Protein AF-A0A2Z4IQM2-F1 (afdb_monomer_lite)

Foldseek 3Di:
DVLVVQLVVQLVVQLVVQLPVPDVVVLVVLCVVCVPPPDDPVPSDPVVVSSVVSSVVSNVVSVVVVVPPD

Structure (mmCIF, N/CA/C/O backbone):
data_AF-A0A2Z4IQM2-F1
#
_entry.id   AF-A0A2Z4IQM2-F1
#
loop_
_atom_site.group_PDB
_atom_site.id
_atom_site.type_symbol
_atom_site.label_atom_id
_atom_site.label_alt_id
_atom_site.label_comp_id
_atom_site.label_asym_id
_atom_site.label_entity_id
_atom_site.label_seq_id
_atom_site.pdbx_PDB_ins_code
_atom_site.Cartn_x
_atom_site.Cartn_y
_atom_site.Cartn_z
_atom_site.occupancy
_atom_site.B_iso_or_equiv
_atom_site.auth_seq_id
_atom_site.auth_comp_id
_atom_site.auth_asym_id
_atom_site.auth_atom_id
_atom_site.pdbx_PDB_model_num
ATOM 1 N N . MET A 1 1 ? 12.926 9.568 -14.929 1.00 59.41 1 MET A N 1
ATOM 2 C CA . MET A 1 1 ? 11.843 10.419 -14.379 1.00 59.41 1 MET A CA 1
ATOM 3 C C . MET A 1 1 ? 10.468 9.796 -14.597 1.00 59.41 1 MET A C 1
ATOM 5 O O . MET A 1 1 ? 9.637 9.909 -13.709 1.00 59.41 1 MET A O 1
ATOM 9 N N . GLU A 1 2 ? 10.247 9.086 -15.705 1.00 76.00 2 GLU A N 1
ATOM 10 C CA . GLU A 1 2 ? 8.950 8.477 -16.038 1.00 76.00 2 GLU A CA 1
ATOM 11 C C . GLU A 1 2 ? 8.524 7.384 -15.047 1.00 76.00 2 GLU A C 1
ATOM 13 O O . GLU A 1 2 ? 7.463 7.499 -14.448 1.00 76.00 2 GLU A O 1
ATOM 18 N N . THR A 1 3 ? 9.387 6.408 -14.745 1.00 79.56 3 THR A N 1
ATOM 19 C CA . THR A 1 3 ? 9.096 5.305 -13.803 1.00 79.56 3 THR A C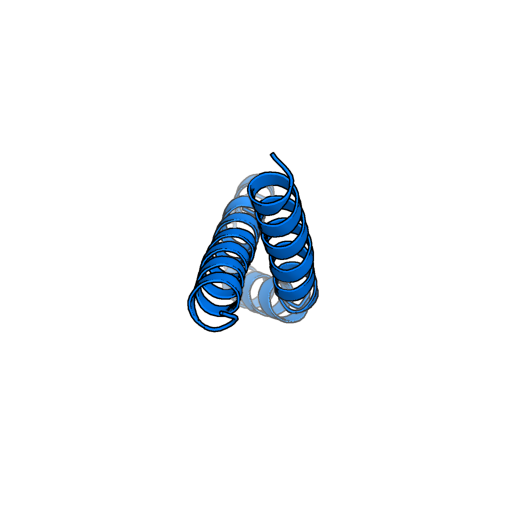A 1
ATOM 20 C C . THR A 1 3 ? 8.742 5.759 -12.388 1.00 79.56 3 THR A C 1
ATOM 22 O O . THR A 1 3 ? 7.865 5.176 -11.755 1.00 79.56 3 THR A O 1
ATOM 25 N N . GLY A 1 4 ? 9.383 6.820 -11.891 1.00 80.94 4 GLY A N 1
ATOM 26 C CA . GLY A 1 4 ? 9.069 7.386 -10.576 1.00 80.94 4 GLY A CA 1
ATOM 27 C C . GLY A 1 4 ? 7.670 8.001 -10.527 1.00 80.94 4 GLY A C 1
ATOM 28 O O . GLY A 1 4 ? 6.955 7.828 -9.542 1.00 80.94 4 GLY A O 1
ATOM 29 N N . PHE A 1 5 ? 7.250 8.666 -11.606 1.00 84.50 5 PHE A N 1
ATOM 30 C CA . PHE A 1 5 ? 5.907 9.229 -11.712 1.00 84.50 5 PHE A CA 1
ATOM 31 C C . PHE A 1 5 ? 4.846 8.129 -11.829 1.00 84.50 5 PHE A C 1
ATOM 33 O O . PHE A 1 5 ? 3.826 8.190 -11.142 1.00 84.50 5 PHE A O 1
ATOM 40 N N . THR A 1 6 ? 5.108 7.077 -12.611 1.00 84.25 6 THR A N 1
ATOM 41 C CA . THR A 1 6 ? 4.203 5.923 -12.728 1.00 84.25 6 THR A CA 1
ATOM 42 C C . THR A 1 6 ? 4.051 5.186 -11.397 1.00 84.25 6 THR A C 1
ATOM 44 O O . THR A 1 6 ? 2.934 4.854 -11.005 1.00 84.25 6 THR A O 1
ATOM 47 N N . PHE A 1 7 ? 5.149 4.993 -10.657 1.00 85.75 7 PHE A N 1
ATOM 48 C CA . PHE A 1 7 ? 5.129 4.399 -9.316 1.00 85.75 7 PHE A CA 1
ATOM 49 C C . PHE A 1 7 ? 4.260 5.208 -8.347 1.00 85.75 7 PHE A C 1
ATOM 51 O O . PHE A 1 7 ? 3.446 4.650 -7.606 1.00 85.75 7 PHE A O 1
ATOM 58 N N . LEU A 1 8 ? 4.410 6.533 -8.369 1.00 84.69 8 LEU A N 1
ATOM 59 C CA . LEU A 1 8 ? 3.656 7.440 -7.509 1.00 84.69 8 LEU A CA 1
ATOM 60 C C . LEU A 1 8 ? 2.162 7.410 -7.865 1.00 84.69 8 LEU A C 1
ATOM 62 O O . LEU A 1 8 ? 1.324 7.276 -6.972 1.00 84.69 8 LEU A O 1
ATOM 66 N N . MET A 1 9 ? 1.828 7.421 -9.158 1.00 87.31 9 MET A N 1
ATOM 67 C CA . MET A 1 9 ? 0.450 7.292 -9.641 1.00 87.31 9 MET A CA 1
ATOM 68 C C . MET A 1 9 ? -0.190 5.961 -9.233 1.00 87.31 9 MET A C 1
ATOM 70 O O . MET A 1 9 ? -1.317 5.961 -8.738 1.00 87.31 9 MET A O 1
ATOM 74 N N . PHE A 1 10 ? 0.521 4.838 -9.362 1.00 86.88 10 PHE A N 1
ATOM 75 C CA . PHE A 1 10 ? 0.015 3.538 -8.913 1.00 86.88 10 PHE A CA 1
ATOM 76 C C . PHE A 1 10 ? -0.170 3.482 -7.399 1.00 86.88 10 PHE A C 1
ATOM 78 O O . PHE A 1 10 ? -1.204 3.016 -6.925 1.00 86.88 10 PHE A O 1
ATOM 85 N N . THR A 1 11 ? 0.786 4.006 -6.635 1.00 87.94 11 THR A N 1
ATOM 86 C CA . THR A 1 11 ? 0.693 4.056 -5.170 1.00 87.94 11 THR A CA 1
ATOM 87 C C . THR A 1 11 ? -0.528 4.859 -4.720 1.00 87.94 11 THR A C 1
ATOM 89 O O . THR A 1 11 ? -1.262 4.418 -3.835 1.00 87.94 11 THR A O 1
ATOM 92 N N . LEU A 1 12 ? -0.787 6.008 -5.356 1.00 87.56 12 LEU A N 1
ATOM 93 C CA . LEU A 1 12 ? -1.974 6.820 -5.087 1.00 87.56 12 LEU A CA 1
ATOM 94 C C . LEU A 1 12 ? -3.263 6.100 -5.500 1.00 87.56 12 LEU A C 1
ATOM 96 O O . LEU A 1 12 ? -4.203 6.048 -4.711 1.00 87.56 12 LEU A O 1
ATOM 100 N N . ALA A 1 13 ? -3.310 5.520 -6.701 1.00 88.19 13 ALA A N 1
ATOM 101 C CA . ALA A 1 13 ? -4.497 4.839 -7.215 1.00 88.19 13 ALA A CA 1
ATOM 102 C C . ALA A 1 13 ? -4.875 3.623 -6.357 1.00 88.19 13 ALA A C 1
ATOM 104 O O . ALA A 1 13 ? -6.028 3.487 -5.942 1.00 88.19 13 ALA A O 1
ATOM 105 N N . TYR A 1 14 ? -3.904 2.768 -6.025 1.00 86.19 14 TYR A N 1
ATOM 106 C CA . TYR A 1 14 ? -4.138 1.619 -5.156 1.00 86.19 14 TYR A CA 1
ATOM 107 C C . TYR A 1 14 ? -4.418 2.044 -3.714 1.00 86.19 14 TYR A C 1
ATOM 109 O O . TYR A 1 14 ? -5.324 1.490 -3.097 1.00 86.19 14 TYR A O 1
ATOM 117 N N . GLY A 1 15 ? -3.723 3.060 -3.192 1.00 85.00 15 GLY A N 1
ATOM 118 C CA . GLY A 1 15 ? -3.975 3.601 -1.854 1.00 85.00 15 GLY A CA 1
ATOM 119 C C . GLY A 1 15 ? -5.397 4.140 -1.691 1.00 85.00 15 GLY A C 1
ATOM 120 O O . GLY A 1 15 ? -6.072 3.816 -0.714 1.00 85.00 15 GLY A O 1
ATOM 121 N N . LEU A 1 16 ? -5.892 4.888 -2.681 1.00 84.62 16 LEU A N 1
ATOM 122 C CA . LEU A 1 16 ? -7.276 5.371 -2.727 1.00 84.62 16 LEU A CA 1
ATOM 123 C C . LEU A 1 16 ? -8.285 4.231 -2.919 1.00 84.62 16 LEU A C 1
ATOM 125 O O . LEU A 1 16 ? -9.354 4.257 -2.312 1.00 84.62 16 LEU A O 1
ATOM 129 N N . CYS A 1 17 ? -7.948 3.211 -3.711 1.00 84.25 17 CYS A N 1
ATOM 130 C CA . CYS A 1 17 ? -8.790 2.029 -3.890 1.00 84.25 17 CYS A CA 1
ATOM 131 C C . CYS A 1 17 ? -8.971 1.268 -2.564 1.00 84.25 17 CYS A C 1
ATOM 133 O O . CYS A 1 17 ? -10.101 1.020 -2.142 1.00 84.25 17 CYS A O 1
ATOM 135 N N . PHE A 1 18 ? -7.882 0.987 -1.841 1.00 82.12 18 PHE A N 1
ATOM 136 C CA . PHE A 1 18 ? -7.943 0.368 -0.512 1.00 82.12 18 PHE A CA 1
ATOM 137 C C . PHE A 1 18 ? -8.694 1.235 0.502 1.00 82.12 18 PHE A C 1
ATOM 139 O O . PHE A 1 18 ? -9.475 0.707 1.296 1.00 82.12 18 PHE A O 1
ATOM 146 N N . LEU A 1 19 ? -8.524 2.558 0.431 1.00 79.1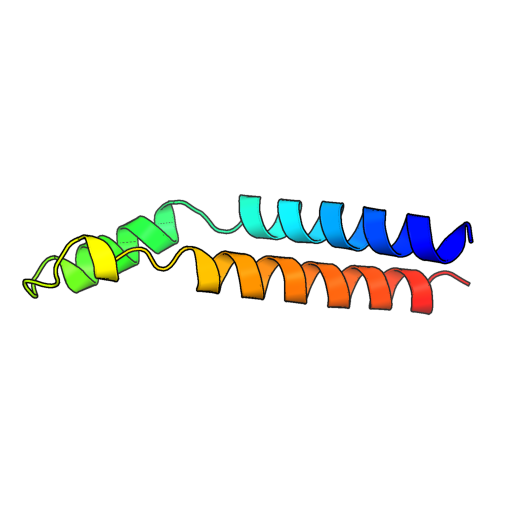2 19 LEU A N 1
ATOM 147 C CA . LEU A 1 19 ? -9.256 3.493 1.278 1.00 79.12 19 LEU A CA 1
ATOM 148 C C . LEU A 1 19 ? -10.766 3.446 1.001 1.00 79.12 19 LEU A C 1
ATOM 150 O O . LEU A 1 19 ? -11.555 3.477 1.941 1.00 79.12 19 LEU A O 1
ATOM 154 N N . SER A 1 20 ? -11.169 3.308 -0.266 1.00 79.12 20 SER A N 1
ATOM 155 C CA . SER A 1 20 ? -12.574 3.146 -0.657 1.00 79.12 20 SER A CA 1
ATOM 156 C C . SER A 1 20 ? -13.157 1.795 -0.236 1.00 79.12 20 SER A C 1
ATOM 158 O O . SER A 1 20 ? -14.362 1.700 -0.001 1.00 79.12 20 SER A O 1
ATOM 160 N N . PHE A 1 21 ? -12.331 0.750 -0.151 1.00 74.31 21 PHE A N 1
ATOM 161 C CA . PHE A 1 21 ? -12.748 -0.551 0.370 1.00 74.31 21 PHE A CA 1
ATOM 162 C C . PHE A 1 21 ? -12.873 -0.571 1.889 1.00 74.31 21 PHE A C 1
ATOM 164 O O . PHE A 1 21 ? -13.596 -1.429 2.396 1.00 74.31 21 PHE A O 1
ATOM 171 N N . TYR A 1 22 ? -12.204 0.340 2.605 1.00 68.62 22 TYR A N 1
ATOM 172 C CA . TYR A 1 22 ? -12.321 0.489 4.053 1.00 68.62 22 TYR A CA 1
ATOM 173 C C . TYR A 1 22 ? -13.723 1.019 4.375 1.00 68.62 22 TYR A C 1
ATOM 175 O O . TYR A 1 22 ? -13.985 2.221 4.304 1.00 68.62 22 TYR A O 1
ATOM 183 N N . PRO A 1 23 ? -14.688 0.138 4.676 1.00 60.00 23 PRO A N 1
ATOM 184 C CA . PRO A 1 23 ? -16.074 0.521 4.581 1.00 60.00 23 PRO A CA 1
ATOM 185 C C . PRO A 1 23 ? -16.447 1.308 5.834 1.00 60.00 23 PRO A C 1
ATOM 187 O O . PRO A 1 23 ? -16.006 0.987 6.945 1.00 60.00 23 PRO A O 1
ATOM 190 N N . GLU A 1 24 ? -17.397 2.230 5.695 1.00 55.56 24 GLU A N 1
ATOM 191 C CA . GLU A 1 24 ? -18.163 2.799 6.813 1.00 55.56 24 GLU A CA 1
ATOM 192 C C . GLU A 1 24 ? -18.633 1.727 7.820 1.00 55.56 24 GLU A C 1
ATOM 194 O O . GLU A 1 24 ? -18.820 2.017 8.998 1.00 55.56 24 GLU A O 1
ATOM 199 N N . LYS A 1 25 ? -18.780 0.458 7.402 1.00 51.31 25 LYS A N 1
ATOM 200 C CA . LYS A 1 25 ? -19.081 -0.694 8.274 1.00 51.31 25 LYS A CA 1
ATOM 201 C C . LYS A 1 25 ? -18.029 -0.965 9.358 1.00 51.31 25 LYS A C 1
ATOM 203 O O . LYS A 1 25 ? -18.424 -1.385 10.448 1.00 51.31 25 LYS A O 1
ATOM 208 N N . TYR A 1 26 ? -16.735 -0.744 9.110 1.00 57.16 26 TYR A N 1
ATOM 209 C CA . TYR A 1 26 ? -15.701 -0.888 10.149 1.00 57.16 26 TYR A CA 1
ATOM 210 C C . TYR A 1 26 ? -15.807 0.239 11.177 1.00 57.16 26 TYR A C 1
ATOM 212 O O . TYR A 1 26 ? -15.772 -0.025 12.379 1.00 57.16 26 TYR A O 1
ATOM 220 N N . LEU A 1 27 ? -16.062 1.463 10.710 1.00 55.88 27 LEU A N 1
ATOM 221 C CA . LEU A 1 27 ? -16.354 2.618 11.559 1.00 55.88 27 LEU A CA 1
ATOM 222 C C . LEU A 1 27 ? -17.635 2.425 12.381 1.00 55.88 27 LEU A C 1
ATOM 224 O O . LEU A 1 27 ? -17.640 2.701 13.579 1.00 55.88 27 LEU A O 1
ATOM 228 N N . ARG A 1 28 ? -18.697 1.860 11.793 1.00 52.62 28 ARG A N 1
ATOM 229 C CA . ARG A 1 28 ? -19.949 1.532 12.499 1.00 52.62 28 ARG A CA 1
ATOM 230 C C . ARG A 1 28 ? -19.769 0.434 13.551 1.00 52.62 28 ARG A C 1
ATOM 232 O O . ARG A 1 28 ? -20.326 0.558 14.639 1.00 52.62 28 ARG A O 1
ATOM 2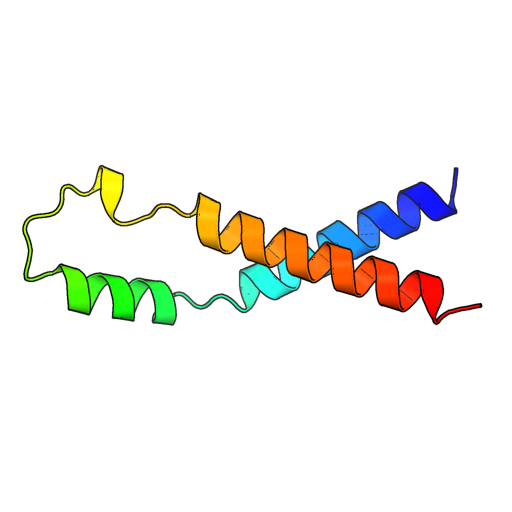39 N N . ARG A 1 29 ? -18.983 -0.617 13.271 1.00 52.66 29 ARG A N 1
ATOM 240 C CA . ARG A 1 29 ? -18.677 -1.686 14.248 1.00 52.66 29 ARG A CA 1
ATOM 241 C C . ARG A 1 29 ? -17.774 -1.203 15.385 1.00 52.66 29 ARG A C 1
ATOM 243 O O . ARG A 1 29 ? -17.996 -1.604 16.527 1.00 52.66 29 ARG A O 1
ATOM 250 N N . PHE A 1 30 ? -16.806 -0.327 15.104 1.00 54.41 30 PHE A N 1
ATOM 251 C CA . PHE A 1 30 ? -16.028 0.346 16.149 1.00 54.41 30 PHE A CA 1
ATOM 252 C C . PHE A 1 30 ? -16.921 1.268 16.981 1.00 54.41 30 PHE A C 1
ATOM 254 O O . PHE A 1 30 ? -16.904 1.190 18.204 1.00 54.41 30 PHE A O 1
ATOM 261 N N . SER A 1 31 ? -17.775 2.062 16.335 1.00 51.94 31 SER A N 1
ATOM 262 C CA . SER A 1 31 ? -18.729 2.933 17.021 1.00 51.94 31 SER A CA 1
ATOM 263 C C . SER A 1 31 ? -19.601 2.139 17.999 1.00 51.94 31 SER A C 1
ATOM 265 O O . SER A 1 31 ? -19.587 2.433 19.188 1.00 51.94 31 SER A O 1
ATOM 267 N N . TYR A 1 32 ? -20.217 1.032 17.566 1.00 52.59 32 TYR A N 1
ATOM 268 C CA . TYR A 1 32 ? -21.067 0.205 18.436 1.00 52.59 32 TYR A CA 1
ATOM 269 C C . TYR A 1 32 ? -20.321 -0.410 19.633 1.00 52.59 32 TYR A C 1
ATOM 271 O O . T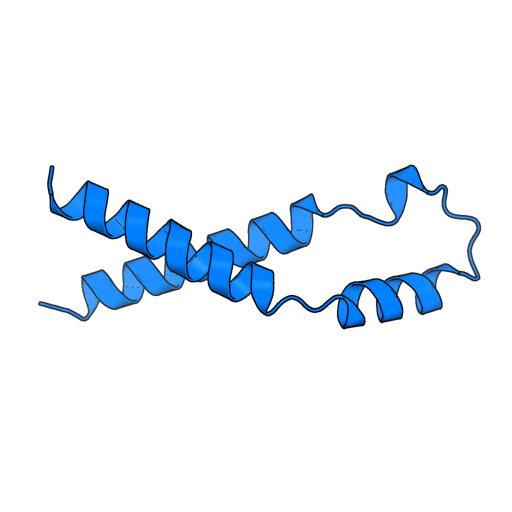YR A 1 32 ? -20.851 -0.449 20.742 1.00 52.59 32 TYR A O 1
ATOM 279 N N . LYS A 1 33 ? -19.071 -0.855 19.442 1.00 52.81 33 LYS A N 1
ATOM 280 C CA . LYS A 1 33 ? -18.254 -1.447 20.518 1.00 52.81 33 LYS A CA 1
ATOM 281 C C . LYS A 1 33 ? -17.748 -0.399 21.524 1.00 52.81 33 LYS A C 1
ATOM 283 O O . LYS A 1 33 ? -17.467 -0.738 22.671 1.00 52.81 33 LYS A O 1
ATOM 288 N N . TYR A 1 34 ? -17.663 0.868 21.112 1.00 51.88 34 TYR A N 1
ATOM 289 C CA . TYR A 1 34 ? -17.229 2.006 21.931 1.00 51.88 34 TYR A CA 1
ATOM 290 C C . TYR A 1 34 ? -18.378 2.936 22.360 1.00 51.88 34 TYR A C 1
ATOM 292 O O . TYR A 1 34 ? -18.133 3.908 23.072 1.00 51.88 34 TYR A O 1
ATOM 300 N N . THR A 1 35 ? -19.628 2.649 21.989 1.00 52.56 35 THR A N 1
ATOM 301 C CA . THR A 1 35 ? -20.821 3.385 22.447 1.00 52.56 35 THR A CA 1
ATOM 302 C C . THR A 1 35 ? -21.046 3.227 23.952 1.00 52.56 35 THR A C 1
ATOM 304 O O . THR A 1 35 ? -21.499 4.162 24.601 1.00 52.56 35 THR A O 1
ATOM 307 N N . HIS A 1 36 ? -20.646 2.097 24.544 1.00 54.38 36 HIS A N 1
ATOM 308 C CA . HIS A 1 36 ? -20.826 1.843 25.980 1.00 54.38 36 HIS A CA 1
ATOM 309 C C . HIS A 1 36 ? -19.755 2.460 26.890 1.00 54.38 36 HIS A C 1
ATOM 311 O O . HIS A 1 36 ? -19.920 2.464 28.107 1.00 54.38 36 HIS A O 1
ATOM 317 N N . LYS A 1 37 ? -18.659 2.992 26.339 1.00 55.09 37 LYS A N 1
ATOM 318 C CA . LYS A 1 37 ? -17.655 3.730 27.115 1.00 55.09 37 LYS A CA 1
ATOM 319 C C . LYS A 1 37 ? -17.662 5.168 26.627 1.00 55.09 37 LYS A C 1
ATOM 321 O O . LYS A 1 37 ? -17.520 5.415 25.435 1.00 55.09 37 LYS A O 1
ATOM 326 N N . HIS A 1 38 ? -17.838 6.099 27.556 1.00 59.03 38 HIS A N 1
ATOM 327 C CA . HIS A 1 38 ? -17.925 7.550 27.377 1.00 59.03 38 HIS A CA 1
ATOM 328 C C . HIS A 1 38 ? -16.604 8.147 26.830 1.00 59.03 38 HIS A C 1
ATOM 330 O O . HIS A 1 38 ? -15.957 8.974 27.461 1.00 59.03 38 HIS A O 1
ATOM 336 N N . VAL A 1 39 ? -16.132 7.667 25.676 1.00 56.31 39 VAL A N 1
ATOM 337 C CA . VAL A 1 39 ? -14.904 8.118 25.025 1.00 56.31 39 VAL A CA 1
ATOM 338 C C . VAL A 1 39 ? -15.256 9.372 24.217 1.00 56.31 39 VAL A C 1
ATOM 340 O O . VAL A 1 39 ? -16.196 9.321 23.418 1.00 56.31 39 VAL A O 1
ATOM 343 N N . PRO A 1 40 ? -14.552 10.492 24.432 1.00 55.75 40 PRO A N 1
ATOM 344 C CA . PRO A 1 40 ? -14.881 11.763 23.801 1.00 55.75 40 PRO A CA 1
ATOM 345 C C . PRO A 1 40 ? -14.721 11.693 22.274 1.00 55.75 40 PRO A C 1
ATOM 347 O O . PRO A 1 40 ? -13.843 10.991 21.765 1.00 55.75 40 PRO A O 1
ATOM 350 N N . GLU A 1 41 ? -15.587 12.408 21.548 1.00 56.03 41 GLU A N 1
ATOM 351 C CA . GLU A 1 41 ? -15.732 12.322 20.083 1.00 56.03 41 GLU A CA 1
ATOM 352 C C . GLU A 1 41 ? -14.417 12.538 19.317 1.00 56.03 41 GLU A C 1
ATOM 354 O O . GLU A 1 41 ? -14.174 11.859 18.322 1.00 56.03 41 GLU A O 1
ATOM 359 N N . TYR A 1 42 ? -13.502 13.363 19.843 1.00 54.50 42 TYR A N 1
ATOM 360 C CA . TYR A 1 42 ? -12.189 13.626 19.236 1.00 54.50 42 TYR A CA 1
ATOM 361 C C . TYR A 1 42 ? -11.256 12.400 19.172 1.00 54.50 42 TYR A C 1
ATOM 363 O O . TYR A 1 42 ? -10.253 12.421 18.460 1.00 54.50 42 TYR A O 1
ATOM 371 N N . LYS A 1 43 ? -11.544 11.331 19.928 1.00 54.97 43 LYS A N 1
ATOM 372 C CA . LYS A 1 43 ? -10.691 10.132 20.035 1.00 54.97 43 LYS A CA 1
ATOM 373 C C . LYS A 1 43 ? -11.269 8.909 19.309 1.00 54.97 43 LYS A C 1
ATOM 375 O O . LYS A 1 43 ? -10.565 7.916 19.154 1.00 54.97 43 LYS A O 1
ATOM 380 N N . LYS A 1 44 ? -12.533 8.963 18.866 1.00 54.78 44 LYS A N 1
ATOM 381 C CA . LYS A 1 44 ? -13.264 7.821 18.274 1.00 54.78 44 LYS A CA 1
ATOM 382 C C . LYS A 1 44 ? -13.004 7.601 16.778 1.00 54.78 44 LYS A C 1
ATOM 384 O O . LYS A 1 44 ? -13.337 6.541 16.260 1.00 54.78 44 LYS A O 1
ATOM 389 N N . LEU A 1 45 ? -12.393 8.565 16.095 1.00 57.38 45 LEU A N 1
ATOM 390 C CA . LEU A 1 45 ? -12.205 8.570 14.643 1.00 57.38 45 LEU A CA 1
ATOM 391 C C . LEU A 1 45 ? -10.776 9.002 14.298 1.00 57.38 45 LEU A C 1
ATOM 393 O O . LEU A 1 45 ? -10.553 10.044 13.687 1.00 57.38 45 LEU A O 1
ATOM 397 N N . ARG A 1 46 ? -9.767 8.210 14.679 1.00 62.75 46 ARG A N 1
ATOM 398 C CA . ARG A 1 46 ? -8.433 8.389 14.090 1.00 62.75 46 ARG A CA 1
ATOM 399 C C . ARG A 1 46 ? -8.449 7.830 12.671 1.00 62.75 46 ARG A C 1
ATOM 401 O O . ARG A 1 46 ? -7.938 6.748 12.426 1.00 62.75 46 ARG A O 1
ATOM 408 N N . LEU A 1 47 ? -9.027 8.588 11.731 1.00 62.25 47 LEU A N 1
ATOM 409 C CA . LEU A 1 47 ? -8.964 8.305 10.288 1.00 62.25 47 LEU A CA 1
ATOM 410 C C . LEU A 1 47 ? -7.518 8.116 9.804 1.00 62.25 47 LEU A C 1
ATOM 412 O O . LEU A 1 47 ? -7.282 7.448 8.807 1.00 62.25 47 LEU A O 1
ATOM 416 N N . THR A 1 48 ? -6.545 8.663 10.529 1.00 70.44 48 THR A N 1
ATOM 417 C CA . THR A 1 48 ? -5.118 8.518 10.250 1.00 70.44 48 THR A CA 1
ATOM 418 C C . THR A 1 48 ? -4.667 7.060 10.155 1.00 70.44 48 THR A C 1
ATOM 420 O O . THR A 1 48 ? -3.871 6.746 9.281 1.00 70.44 48 THR A O 1
ATOM 423 N N . GLU A 1 49 ? -5.177 6.162 11.003 1.00 72.25 49 GLU A N 1
ATOM 424 C CA . GLU A 1 49 ? -4.784 4.745 10.991 1.00 72.25 49 GLU A CA 1
ATOM 425 C C . GLU A 1 49 ? -5.245 4.014 9.714 1.00 72.25 49 GLU A C 1
ATOM 427 O O . GLU A 1 49 ? -4.390 3.473 9.011 1.00 72.25 49 GLU A O 1
ATOM 432 N N . PRO A 1 50 ? -6.542 4.016 9.338 1.00 73.56 50 PRO A N 1
ATOM 433 C CA . PRO A 1 50 ? -6.987 3.375 8.103 1.00 73.56 50 PRO A CA 1
ATOM 434 C C . PRO A 1 50 ? -6.427 4.052 6.849 1.00 73.56 50 PRO A C 1
ATOM 436 O O . PRO A 1 50 ? -6.158 3.361 5.868 1.00 73.56 50 PRO A O 1
ATOM 439 N N . ILE A 1 51 ? -6.182 5.368 6.877 1.00 79.44 51 ILE A N 1
ATOM 440 C CA . ILE A 1 51 ? -5.493 6.069 5.784 1.00 79.44 51 ILE A CA 1
ATOM 441 C C . ILE A 1 51 ? -4.065 5.541 5.640 1.00 79.44 51 ILE A C 1
ATOM 443 O O . ILE A 1 51 ? -3.668 5.140 4.548 1.00 79.44 51 ILE A O 1
ATOM 447 N N . PHE A 1 52 ? -3.310 5.479 6.738 1.00 81.50 52 PHE A N 1
ATOM 448 C CA . PHE A 1 52 ? -1.931 5.001 6.721 1.00 81.50 52 PHE A CA 1
ATOM 449 C C . PHE A 1 52 ? -1.833 3.562 6.202 1.00 81.50 52 PHE A C 1
ATOM 451 O O . PHE A 1 52 ? -1.052 3.292 5.292 1.00 81.50 52 PHE A O 1
ATOM 458 N N . PHE A 1 53 ? -2.671 2.652 6.709 1.00 80.62 53 PHE A N 1
ATOM 459 C CA . PHE A 1 53 ? -2.688 1.263 6.241 1.00 80.62 53 PHE A CA 1
ATOM 460 C C . PHE A 1 53 ? -3.102 1.133 4.770 1.00 80.62 53 PHE A C 1
ATOM 462 O O . PHE A 1 53 ? -2.523 0.317 4.054 1.00 80.62 53 PHE A O 1
ATOM 469 N N . SER A 1 54 ? -4.050 1.947 4.296 1.00 83.81 54 SER A N 1
ATOM 470 C CA . SER A 1 54 ? -4.489 1.916 2.894 1.00 83.81 54 SER A CA 1
ATOM 471 C C . SER A 1 54 ? -3.377 2.353 1.940 1.00 83.81 54 SER A C 1
ATOM 473 O O . SER A 1 54 ? -3.108 1.669 0.953 1.00 83.81 54 SER A O 1
ATOM 475 N N . PHE A 1 55 ? -2.673 3.445 2.251 1.00 84.25 55 PHE A N 1
ATOM 476 C CA . PHE A 1 55 ? -1.545 3.908 1.437 1.00 84.25 55 PHE A CA 1
ATOM 477 C C . PHE A 1 55 ? -0.323 2.988 1.536 1.00 84.25 55 PHE A C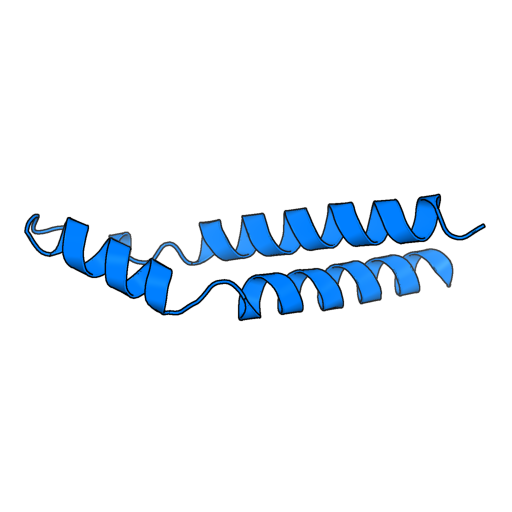 1
ATOM 479 O O . PHE A 1 55 ? 0.366 2.796 0.537 1.00 84.25 55 PHE A O 1
ATOM 486 N N . LEU A 1 56 ? -0.085 2.359 2.691 1.00 87.06 56 LEU A N 1
ATOM 487 C CA . LEU A 1 56 ? 0.961 1.345 2.845 1.00 87.06 56 LEU A CA 1
ATOM 488 C C . LEU A 1 56 ? 0.684 0.106 1.976 1.00 87.06 56 LEU A C 1
ATOM 490 O O . LEU A 1 56 ? 1.582 -0.386 1.294 1.00 87.06 56 LEU A O 1
ATOM 494 N N . ALA A 1 57 ? -0.563 -0.374 1.961 1.00 86.06 57 ALA A N 1
ATOM 495 C CA . ALA A 1 57 ? -0.984 -1.476 1.098 1.00 86.06 57 ALA A CA 1
ATOM 496 C C . ALA A 1 57 ? -0.892 -1.100 -0.390 1.00 86.06 57 ALA A C 1
ATOM 498 O O . ALA A 1 57 ? -0.393 -1.885 -1.195 1.00 86.06 57 ALA A O 1
ATOM 499 N N . GLY A 1 58 ? -1.305 0.121 -0.747 1.00 87.00 58 GLY A N 1
ATOM 500 C CA . GLY A 1 58 ? -1.172 0.649 -2.104 1.00 87.00 58 GLY A CA 1
ATOM 501 C C . GLY A 1 58 ? 0.281 0.744 -2.576 1.00 87.00 58 GLY A C 1
ATOM 502 O O . GLY A 1 58 ? 0.575 0.377 -3.711 1.00 87.00 58 GLY A O 1
ATOM 503 N N . TYR A 1 59 ? 1.195 1.157 -1.695 1.00 87.38 59 TYR A N 1
ATOM 504 C CA . TYR A 1 59 ? 2.634 1.198 -1.964 1.00 87.38 59 TYR A CA 1
ATOM 505 C C . TYR A 1 59 ? 3.217 -0.199 -2.200 1.00 87.38 59 TYR A C 1
ATOM 507 O O . TYR A 1 59 ? 3.914 -0.414 -3.189 1.00 87.38 59 TYR A O 1
ATOM 515 N N . LEU A 1 60 ? 2.905 -1.164 -1.326 1.00 88.00 60 LEU A N 1
ATOM 516 C CA . LEU A 1 60 ? 3.356 -2.552 -1.479 1.00 88.00 60 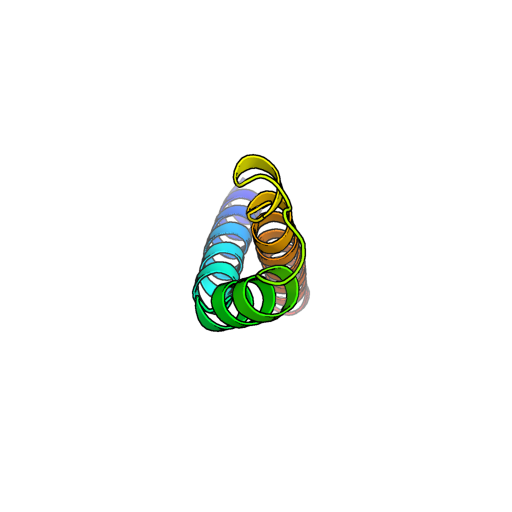LEU A CA 1
ATOM 517 C C . LEU A 1 60 ? 2.868 -3.164 -2.795 1.00 88.00 60 LEU A C 1
ATOM 519 O O . LEU A 1 60 ? 3.629 -3.855 -3.470 1.00 88.00 60 LEU A O 1
ATOM 523 N N . LEU A 1 61 ? 1.619 -2.885 -3.176 1.00 86.56 61 LEU A N 1
ATOM 524 C CA . LEU A 1 61 ? 1.051 -3.377 -4.425 1.00 86.56 61 LEU A CA 1
ATOM 525 C C . LEU A 1 61 ? 1.703 -2.714 -5.644 1.00 86.56 61 LEU A C 1
ATOM 527 O O . LEU A 1 61 ? 2.083 -3.411 -6.579 1.00 86.56 61 LEU A O 1
ATOM 531 N N . ALA A 1 62 ? 1.884 -1.391 -5.625 1.00 86.44 62 ALA A N 1
ATOM 532 C CA . ALA A 1 62 ? 2.567 -0.665 -6.694 1.00 86.44 62 ALA A CA 1
ATOM 533 C C . ALA A 1 62 ? 4.013 -1.153 -6.876 1.00 86.44 62 ALA A C 1
ATOM 535 O O . ALA A 1 62 ? 4.463 -1.344 -8.005 1.00 86.44 62 ALA A O 1
ATOM 536 N N . PHE A 1 63 ? 4.714 -1.416 -5.770 1.00 86.00 63 PHE A N 1
ATOM 537 C CA . PHE A 1 63 ? 6.050 -2.005 -5.777 1.00 86.00 63 PHE A CA 1
ATOM 538 C C . PHE A 1 63 ? 6.054 -3.417 -6.357 1.00 86.00 63 PHE A C 1
ATOM 540 O O . PHE A 1 63 ? 6.865 -3.703 -7.232 1.00 86.00 63 PHE A O 1
ATOM 547 N N . ALA A 1 64 ? 5.127 -4.277 -5.935 1.00 86.56 64 ALA A N 1
ATOM 548 C CA . ALA A 1 64 ? 5.004 -5.621 -6.487 1.00 86.56 64 ALA A CA 1
ATOM 549 C C . ALA A 1 64 ? 4.717 -5.592 -7.994 1.00 86.56 64 ALA A C 1
ATOM 551 O O . ALA A 1 64 ? 5.371 -6.312 -8.736 1.00 86.56 64 ALA A O 1
ATOM 552 N N . VAL A 1 65 ? 3.797 -4.738 -8.458 1.00 86.56 65 VAL A N 1
ATOM 553 C CA . VAL A 1 65 ? 3.447 -4.606 -9.883 1.00 86.56 65 VAL A CA 1
ATOM 554 C C . VAL A 1 65 ? 4.644 -4.143 -10.704 1.00 86.56 65 VAL A C 1
ATOM 556 O O . VAL A 1 65 ? 4.928 -4.744 -11.731 1.00 86.56 65 VAL A O 1
ATOM 559 N N . LEU A 1 66 ? 5.378 -3.128 -10.247 1.00 83.00 66 LEU A N 1
ATOM 560 C CA . LEU A 1 66 ? 6.555 -2.627 -10.964 1.00 83.00 66 LEU A CA 1
ATOM 561 C C . LEU A 1 66 ? 7.766 -3.557 -10.882 1.00 83.00 66 LEU A C 1
ATOM 563 O O . LEU A 1 66 ? 8.636 -3.486 -11.739 1.00 83.00 66 LEU A O 1
ATOM 567 N N . PHE A 1 67 ? 7.834 -4.419 -9.869 1.00 81.62 67 PHE A N 1
ATOM 568 C CA . PHE A 1 67 ? 8.859 -5.454 -9.778 1.00 81.62 67 PHE A CA 1
ATOM 569 C C . PHE A 1 67 ? 8.513 -6.694 -10.621 1.00 81.62 67 PHE A C 1
ATOM 571 O O . PHE A 1 67 ? 9.415 -7.350 -11.134 1.00 81.62 67 PHE A O 1
ATOM 578 N N . LEU A 1 68 ? 7.222 -7.030 -10.763 1.00 82.25 68 LEU A N 1
ATOM 579 C CA . LEU A 1 68 ? 6.756 -8.169 -11.565 1.00 82.25 68 LEU A CA 1
ATOM 580 C C . LEU A 1 68 ? 6.544 -7.844 -13.047 1.00 82.25 68 LEU A C 1
ATOM 582 O O . LEU A 1 68 ? 6.564 -8.772 -13.854 1.00 82.25 68 LEU A O 1
ATOM 586 N N . MET A 1 69 ? 6.270 -6.587 -13.405 1.00 70.88 69 MET A N 1
ATOM 587 C CA . MET A 1 69 ? 6.218 -6.143 -14.798 1.00 70.88 69 MET A CA 1
ATOM 588 C C . MET A 1 69 ? 7.651 -5.836 -15.259 1.00 70.88 69 MET A C 1
ATOM 590 O O . MET A 1 69 ? 8.209 -4.848 -14.781 1.00 70.88 69 MET A O 1
ATOM 594 N N . PRO A 1 70 ? 8.259 -6.677 -16.121 1.00 61.16 70 PRO A N 1
ATOM 595 C CA . PRO A 1 70 ? 9.566 -6.393 -16.711 1.00 61.16 70 PRO A CA 1
ATOM 596 C C . PRO A 1 70 ? 9.535 -5.173 -17.639 1.00 61.16 70 PRO A C 1
ATOM 598 O O . PRO A 1 70 ? 8.471 -4.907 -18.248 1.00 61.16 70 PRO A O 1
#

Sequence (70 aa):
METGFTFLMFTLAYGLCFLSFYPEKYLRRFSYKYTHKHVPEYKKLRLTEPIFFSFLAGYLLAFAVLFLMP

Radius of gyration: 16.29 Å; chains: 1; bounding box: 33×22×44 Å

pLDDT: mean 72.19, std 13.81, range [51.31, 88.19]

Organism: NCBI:txid1795355

Secondary structure (DSSP, 8-state):
-HHHHHHHHHHHHHHHHHHHHS-HHHHHHHHHHHTTTT--GGGS--THHHHHHHHHHHHHHHHHHHHH--